Protein AF-A0A7X8A7K7-F1 (afdb_monomer)

Solvent-accessible surface area (backbone atoms only — not comparable to full-atom values): 3815 Å² total; per-residue (Å²): 93,55,57,59,47,56,50,44,54,52,47,35,73,74,38,63,90,50,33,70,64,43,52,54,49,43,52,60,40,58,71,66,35,46,39,58,65,57,30,46,76,71,74,40,51,75,72,36,78,43,69,47,81,57,104,74,67,44,76,29,55,38,63,51,44,131

Structure (mmCIF, N/CA/C/O backbone):
data_AF-A0A7X8A7K7-F1
#
_entry.id   AF-A0A7X8A7K7-F1
#
loop_
_atom_site.group_PDB
_atom_site.id
_atom_site.type_symbol
_atom_site.label_atom_id
_atom_site.label_alt_id
_atom_site.label_comp_id
_atom_site.label_asym_id
_atom_site.label_entity_id
_atom_site.label_seq_id
_atom_site.pdbx_PDB_ins_code
_atom_site.Cartn_x
_atom_site.Cartn_y
_atom_site.Cartn_z
_atom_site.occupancy
_atom_site.B_iso_or_equiv
_atom_site.auth_seq_id
_atom_site.auth_comp_id
_atom_site.auth_asym_id
_atom_site.auth_atom_id
_atom_site.pdbx_PDB_model_num
ATOM 1 N N . PHE A 1 1 ? -8.121 -3.746 -4.407 1.00 78.06 1 PHE A N 1
ATOM 2 C CA . PHE A 1 1 ? -7.344 -2.489 -4.454 1.00 78.06 1 PHE A CA 1
ATOM 3 C C . PHE A 1 1 ? -5.963 -2.654 -3.830 1.00 78.06 1 PHE A C 1
ATOM 5 O O . PHE A 1 1 ? -4.993 -2.482 -4.551 1.00 78.06 1 PHE A O 1
ATOM 12 N N . TRP A 1 2 ? -5.849 -3.062 -2.560 1.00 84.00 2 TRP A N 1
ATOM 13 C CA . TRP A 1 2 ? -4.547 -3.170 -1.877 1.00 84.00 2 TRP A CA 1
ATOM 14 C C . TRP A 1 2 ? -3.559 -4.151 -2.524 1.00 84.00 2 TRP A C 1
ATOM 16 O O . TRP A 1 2 ? -2.478 -3.729 -2.919 1.00 84.00 2 TRP A O 1
ATOM 26 N N . VAL A 1 3 ? -3.965 -5.404 -2.769 1.00 84.12 3 VAL A N 1
ATOM 27 C CA . VAL A 1 3 ? -3.109 -6.398 -3.456 1.00 84.12 3 VAL A CA 1
ATOM 28 C C . VAL A 1 3 ? -2.651 -5.912 -4.830 1.00 84.12 3 VAL A C 1
ATOM 30 O O . VAL A 1 3 ? -1.499 -6.099 -5.191 1.00 84.12 3 VAL A O 1
ATOM 33 N N . ALA A 1 4 ? -3.537 -5.265 -5.593 1.00 84.81 4 ALA A N 1
ATOM 34 C CA . ALA A 1 4 ? -3.193 -4.762 -6.921 1.00 84.81 4 ALA A CA 1
ATOM 35 C C . ALA A 1 4 ? -2.083 -3.705 -6.847 1.00 84.81 4 ALA A C 1
ATOM 37 O O . ALA A 1 4 ? -1.168 -3.733 -7.657 1.00 84.81 4 ALA A O 1
ATOM 38 N N . VAL A 1 5 ? -2.130 -2.810 -5.857 1.00 86.25 5 VAL A N 1
ATOM 39 C CA . VAL A 1 5 ? -1.080 -1.806 -5.636 1.00 86.25 5 VAL A CA 1
ATOM 40 C C . VAL A 1 5 ? 0.237 -2.458 -5.213 1.00 86.25 5 VAL A C 1
ATOM 42 O O . VAL A 1 5 ? 1.276 -2.106 -5.763 1.00 86.25 5 VAL A O 1
ATOM 45 N N . ASP A 1 6 ? 0.208 -3.430 -4.299 1.00 85.75 6 ASP A N 1
ATOM 46 C CA . ASP A 1 6 ? 1.415 -4.165 -3.895 1.00 85.75 6 ASP A CA 1
ATOM 47 C C . ASP A 1 6 ? 2.059 -4.909 -5.080 1.00 85.75 6 ASP A C 1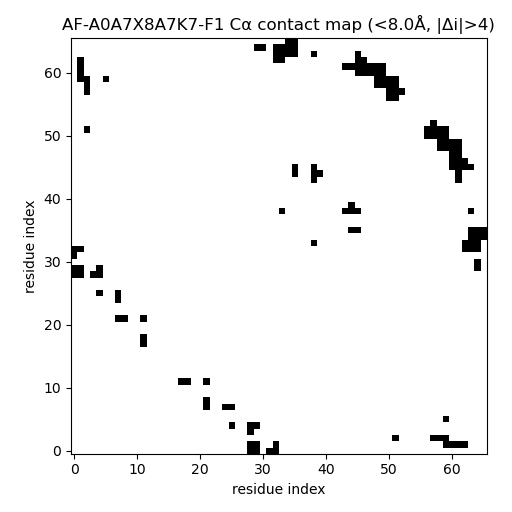
ATOM 49 O O . ASP A 1 6 ? 3.269 -4.816 -5.288 1.00 85.75 6 ASP A O 1
ATOM 53 N N . GLU A 1 7 ? 1.259 -5.586 -5.907 1.00 86.00 7 GLU A N 1
ATOM 54 C CA . GLU A 1 7 ? 1.746 -6.285 -7.102 1.00 86.00 7 GLU A CA 1
ATOM 55 C C . GLU A 1 7 ? 2.246 -5.319 -8.182 1.00 86.00 7 GLU A C 1
ATOM 57 O O . GLU A 1 7 ? 3.270 -5.580 -8.805 1.00 86.00 7 GLU A O 1
ATOM 62 N N . LEU A 1 8 ? 1.594 -4.169 -8.374 1.00 87.94 8 LEU A N 1
ATOM 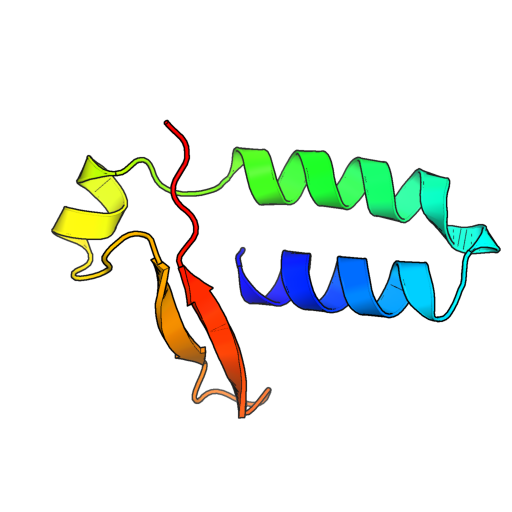63 C CA . LEU A 1 8 ? 2.065 -3.128 -9.291 1.00 87.94 8 LEU A CA 1
ATOM 64 C C . LEU A 1 8 ? 3.417 -2.556 -8.848 1.00 87.94 8 LEU A C 1
ATOM 66 O O . LEU A 1 8 ? 4.303 -2.368 -9.678 1.00 87.94 8 LEU A O 1
ATOM 70 N N . ILE A 1 9 ? 3.618 -2.327 -7.548 1.00 87.56 9 ILE A N 1
ATOM 71 C CA . ILE A 1 9 ? 4.914 -1.880 -7.015 1.00 87.56 9 ILE A CA 1
ATOM 72 C C . ILE A 1 9 ? 5.988 -2.948 -7.255 1.00 87.56 9 ILE A C 1
ATOM 74 O O . ILE A 1 9 ? 7.084 -2.616 -7.711 1.00 87.56 9 ILE A O 1
ATOM 78 N N . LYS A 1 10 ? 5.681 -4.230 -7.010 1.00 87.88 10 LYS A N 1
ATOM 79 C CA . LYS A 1 10 ? 6.601 -5.337 -7.327 1.00 87.88 10 LYS A CA 1
ATOM 80 C C . LYS A 1 10 ? 6.922 -5.390 -8.822 1.00 87.88 10 LYS A C 1
ATOM 82 O O . LYS A 1 10 ? 8.093 -5.476 -9.179 1.00 87.88 10 LYS A O 1
ATOM 87 N N . ALA A 1 11 ? 5.912 -5.281 -9.682 1.00 87.31 11 ALA A N 1
ATOM 88 C CA . ALA A 1 11 ? 6.075 -5.284 -11.131 1.00 87.31 11 ALA A CA 1
ATOM 89 C C . ALA A 1 11 ? 6.937 -4.109 -11.610 1.00 87.31 11 ALA A C 1
ATOM 91 O O . ALA A 1 11 ? 7.808 -4.307 -12.444 1.00 87.31 11 ALA A O 1
ATOM 92 N N . LYS A 1 12 ? 6.772 -2.913 -11.032 1.00 88.06 12 LYS A N 1
ATOM 93 C CA . LYS A 1 12 ? 7.599 -1.736 -11.346 1.00 88.06 12 LYS A CA 1
ATOM 94 C C . LYS A 1 12 ? 9.065 -1.935 -10.970 1.00 88.06 12 LYS A C 1
ATOM 96 O O . LYS A 1 12 ? 9.947 -1.469 -11.682 1.00 88.06 12 LYS A O 1
ATOM 101 N N . ASN A 1 13 ? 9.321 -2.605 -9.848 1.00 87.56 13 ASN A N 1
ATOM 102 C CA . ASN A 1 13 ? 10.681 -2.933 -9.426 1.00 87.56 13 ASN A CA 1
ATOM 103 C C . ASN A 1 13 ? 11.311 -4.022 -10.309 1.00 87.56 13 ASN A C 1
ATOM 105 O O . ASN A 1 13 ? 12.525 -4.025 -10.487 1.00 87.56 13 ASN A O 1
ATOM 109 N N . ALA A 1 14 ? 10.500 -4.935 -10.850 1.00 91.12 14 ALA A N 1
ATOM 110 C CA . ALA A 1 14 ? 10.953 -5.984 -11.759 1.00 91.12 14 ALA A CA 1
ATOM 111 C C . ALA A 1 14 ? 11.170 -5.477 -13.197 1.00 91.12 14 ALA A C 1
ATOM 113 O O . ALA A 1 14 ? 12.139 -5.879 -13.836 1.00 91.12 14 ALA A O 1
ATOM 114 N N . ASP A 1 15 ? 10.298 -4.592 -13.690 1.00 87.88 15 ASP A N 1
ATOM 115 C CA . ASP A 1 15 ? 10.371 -3.988 -15.022 1.00 87.88 15 ASP A CA 1
ATOM 116 C C . ASP A 1 15 ? 10.202 -2.454 -14.962 1.00 87.88 15 ASP A C 1
ATOM 118 O O 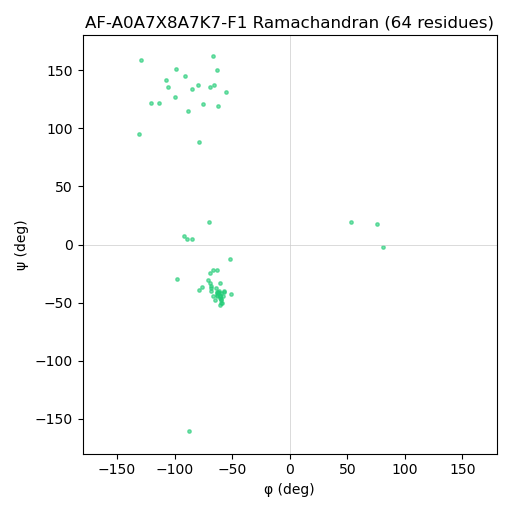. ASP A 1 15 ? 9.082 -1.924 -14.982 1.00 87.88 15 ASP A O 1
ATOM 122 N N . PRO A 1 16 ? 11.321 -1.710 -14.930 1.00 87.00 16 PRO A N 1
ATOM 123 C CA . PRO A 1 16 ? 11.304 -0.253 -14.943 1.00 87.00 16 PRO A CA 1
ATOM 124 C C . PRO A 1 16 ? 10.783 0.338 -16.258 1.00 87.00 16 PRO A C 1
ATOM 126 O O . PRO A 1 16 ? 10.345 1.488 -16.268 1.00 87.00 16 PRO A O 1
ATOM 129 N N . SER A 1 17 ? 10.811 -0.403 -17.373 1.00 91.38 17 SER A N 1
ATOM 130 C CA . SER A 1 17 ? 10.352 0.106 -18.673 1.00 91.38 17 SER A CA 1
ATOM 131 C C . SER A 1 17 ? 8.838 0.318 -18.715 1.00 91.38 17 SER A C 1
ATOM 133 O O . SER A 1 17 ? 8.355 1.171 -19.457 1.00 91.38 17 SER A O 1
ATOM 135 N N . ALA A 1 18 ? 8.084 -0.392 -17.873 1.00 89.00 18 ALA A N 1
ATOM 136 C CA . ALA A 1 18 ? 6.646 -0.208 -17.703 1.00 89.00 18 ALA A CA 1
ATOM 137 C C . ALA A 1 18 ? 6.275 0.838 -16.629 1.00 89.00 18 ALA A C 1
ATOM 139 O O . ALA A 1 18 ? 5.088 1.017 -16.334 1.00 89.00 18 ALA A O 1
ATOM 140 N N . ALA A 1 19 ? 7.251 1.540 -16.036 1.00 89.88 19 ALA A N 1
ATOM 141 C CA . ALA A 1 19 ? 7.034 2.399 -14.872 1.00 89.88 19 ALA A CA 1
ATOM 142 C C . ALA A 1 19 ? 5.980 3.497 -15.088 1.00 89.88 19 ALA A C 1
ATOM 144 O O . ALA A 1 19 ? 5.180 3.727 -14.183 1.00 89.88 19 ALA A O 1
ATOM 145 N N . ASP A 1 20 ? 5.930 4.137 -16.260 1.00 90.81 20 ASP A N 1
ATOM 146 C CA . ASP A 1 20 ? 4.930 5.169 -16.582 1.00 90.81 20 ASP A CA 1
ATOM 147 C C . ASP A 1 20 ? 3.498 4.637 -16.479 1.00 90.81 20 ASP A C 1
ATOM 149 O O . ASP A 1 20 ? 2.656 5.190 -15.769 1.00 90.81 20 ASP A O 1
ATOM 153 N N . LYS A 1 21 ? 3.236 3.495 -17.121 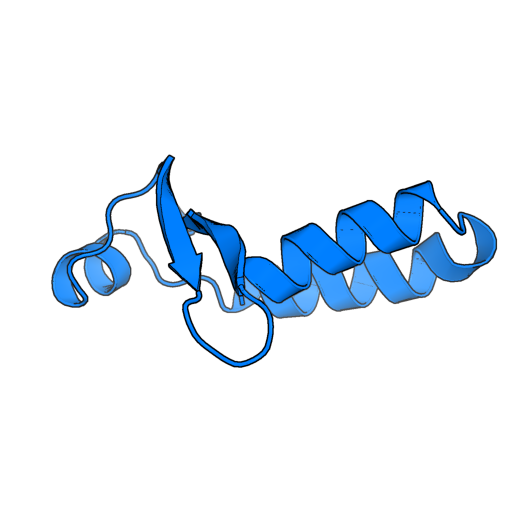1.00 89.75 21 LYS A N 1
ATOM 154 C CA . LYS A 1 21 ? 1.914 2.863 -17.104 1.00 89.75 21 LYS A CA 1
ATOM 155 C C . LYS A 1 21 ? 1.557 2.329 -15.721 1.00 89.75 21 LYS A C 1
ATOM 157 O O . LYS A 1 21 ? 0.402 2.393 -15.309 1.00 89.75 21 LYS A O 1
ATOM 162 N N . ILE A 1 22 ? 2.545 1.819 -14.988 1.00 91.00 22 ILE A N 1
ATOM 163 C CA . ILE A 1 22 ? 2.337 1.352 -13.619 1.00 91.00 22 ILE A CA 1
ATOM 164 C C . ILE A 1 22 ? 2.027 2.524 -12.679 1.00 91.00 22 ILE A C 1
ATOM 166 O O . ILE A 1 22 ? 1.146 2.389 -11.835 1.00 91.00 22 ILE A O 1
ATOM 170 N N . ASN A 1 23 ? 2.686 3.675 -12.829 1.00 90.06 23 ASN A N 1
ATOM 171 C CA . ASN A 1 23 ? 2.395 4.869 -12.031 1.00 90.06 23 ASN A CA 1
ATOM 172 C C . ASN A 1 23 ? 0.959 5.368 -12.248 1.00 90.06 23 ASN A C 1
ATOM 174 O O . ASN A 1 23 ? 0.285 5.701 -11.273 1.00 90.06 23 ASN A O 1
ATOM 178 N N . ASP A 1 24 ? 0.474 5.362 -13.492 1.00 91.44 24 ASP A N 1
ATOM 179 C CA . ASP A 1 24 ? -0.920 5.699 -13.802 1.00 91.44 24 ASP A CA 1
ATOM 180 C C . ASP A 1 24 ? -1.900 4.748 -13.092 1.00 91.44 24 ASP A C 1
ATOM 182 O O . ASP A 1 24 ? -2.779 5.183 -12.342 1.00 91.44 24 ASP A O 1
ATOM 186 N N . LEU A 1 25 ? -1.681 3.435 -13.226 1.00 89.75 25 LEU A N 1
ATOM 187 C CA . LEU A 1 25 ? -2.493 2.426 -12.546 1.00 89.75 25 LEU A CA 1
ATOM 188 C C . LEU A 1 25 ? -2.433 2.584 -11.020 1.00 89.75 25 LEU A C 1
ATOM 190 O O . LEU A 1 25 ? -3.465 2.496 -10.355 1.00 89.75 25 LEU A O 1
ATOM 194 N N . LEU A 1 26 ? -1.256 2.853 -10.452 1.00 89.31 26 LEU A N 1
ATOM 195 C CA . LEU A 1 26 ? -1.089 3.094 -9.018 1.00 89.31 26 LEU A CA 1
ATOM 196 C C . LEU A 1 26 ? -1.954 4.263 -8.545 1.00 89.31 26 LEU A C 1
ATOM 198 O O . LEU A 1 26 ? -2.632 4.124 -7.526 1.00 89.31 26 LEU A O 1
ATOM 202 N N . GLY A 1 27 ? -1.988 5.370 -9.289 1.00 88.19 27 GLY A N 1
ATOM 203 C CA . GLY A 1 27 ? -2.872 6.504 -9.010 1.00 88.19 27 GLY A CA 1
ATOM 204 C C . GLY A 1 27 ? -4.350 6.107 -9.032 1.00 88.19 27 GLY A C 1
ATOM 205 O O . GLY A 1 27 ? -5.085 6.376 -8.083 1.00 88.19 27 GLY A O 1
ATOM 206 N N . GLN A 1 28 ? -4.778 5.377 -10.065 1.00 88.31 28 GLN A N 1
ATOM 207 C CA . GLN A 1 28 ? -6.167 4.920 -10.185 1.00 88.31 28 GLN A CA 1
ATOM 208 C C . GLN A 1 28 ? -6.589 3.970 -9.051 1.00 88.31 28 GLN A C 1
ATOM 210 O O . GLN A 1 28 ? -7.692 4.089 -8.512 1.00 88.31 28 GLN A O 1
ATOM 215 N N . TYR A 1 29 ? -5.736 3.011 -8.680 1.00 87.31 29 TYR A N 1
ATOM 216 C CA . TYR A 1 29 ? -6.060 2.029 -7.643 1.00 87.31 29 TYR A CA 1
ATOM 217 C C . TYR A 1 29 ? -5.977 2.609 -6.230 1.00 87.31 29 TYR A C 1
ATOM 219 O O . TYR A 1 29 ? -6.810 2.250 -5.397 1.00 87.31 29 TYR A O 1
ATOM 227 N N . SER A 1 30 ? -5.020 3.503 -5.963 1.00 84.50 30 SER A N 1
ATOM 228 C CA . SER A 1 30 ? -4.908 4.197 -4.673 1.00 84.50 30 SER A CA 1
ATOM 229 C C . SER A 1 30 ? -6.047 5.194 -4.444 1.00 84.50 30 SER A C 1
ATOM 231 O O . SER A 1 30 ? -6.542 5.296 -3.326 1.00 84.50 30 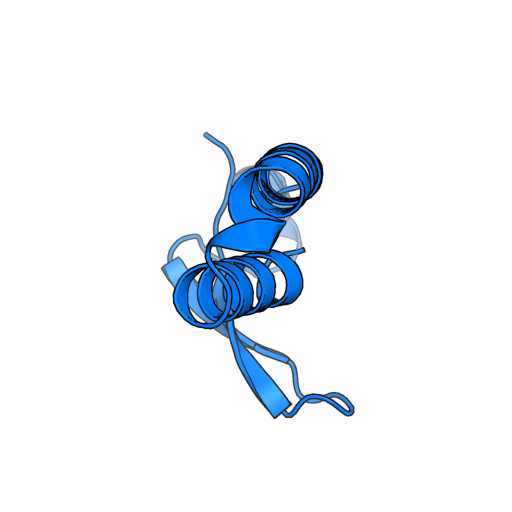SER A O 1
ATOM 233 N N . ALA A 1 31 ? -6.558 5.844 -5.496 1.00 85.38 31 ALA A N 1
ATOM 234 C CA . ALA A 1 31 ? -7.735 6.713 -5.402 1.00 85.38 31 ALA A CA 1
ATOM 235 C C . ALA A 1 31 ? -9.021 5.970 -4.993 1.00 85.38 31 ALA A C 1
ATOM 237 O O . ALA A 1 31 ? -9.960 6.584 -4.490 1.00 85.38 31 ALA A O 1
ATOM 238 N N . ARG A 1 32 ? -9.067 4.648 -5.201 1.00 86.62 32 ARG A N 1
ATOM 239 C CA . ARG A 1 32 ? -10.179 3.769 -4.805 1.00 86.62 32 ARG A CA 1
ATOM 240 C C . ARG A 1 32 ? -9.999 3.153 -3.417 1.00 86.62 32 ARG A C 1
ATOM 242 O O . ARG A 1 32 ? -10.752 2.249 -3.057 1.00 86.62 32 ARG A O 1
ATOM 249 N N . PHE A 1 33 ? -8.984 3.566 -2.658 1.00 86.75 33 PHE A N 1
ATOM 250 C CA . PHE A 1 33 ? -8.846 3.110 -1.280 1.00 86.75 33 PHE A CA 1
ATOM 251 C C . PHE A 1 33 ? -10.010 3.631 -0.436 1.00 86.75 33 PHE A C 1
ATOM 253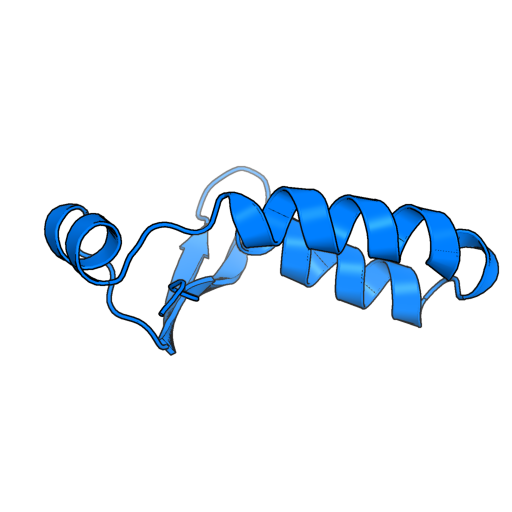 O O . PHE A 1 33 ? -10.380 4.799 -0.579 1.00 86.75 33 PHE A O 1
ATOM 260 N N . PRO A 1 34 ? -10.586 2.777 0.430 1.00 84.75 34 PRO A N 1
ATOM 261 C CA . PRO A 1 34 ? -11.641 3.213 1.325 1.00 84.75 34 PRO A CA 1
ATOM 262 C C . PRO A 1 34 ? -11.102 4.271 2.289 1.00 84.75 34 PRO A C 1
ATOM 264 O O . PRO A 1 34 ? -9.919 4.276 2.657 1.00 84.75 34 PRO A O 1
ATOM 267 N N . ASN A 1 35 ? -11.993 5.160 2.711 1.00 87.00 35 ASN A N 1
ATOM 268 C CA . ASN A 1 35 ? -11.710 6.117 3.776 1.00 87.00 35 ASN A CA 1
ATOM 269 C C . ASN A 1 35 ? -11.532 5.352 5.093 1.00 87.00 35 ASN A C 1
ATOM 271 O O . ASN A 1 35 ? -12.011 4.223 5.225 1.00 87.00 35 ASN A O 1
ATOM 275 N N . THR A 1 36 ? -10.917 5.977 6.095 1.00 83.38 36 THR A N 1
ATOM 276 C CA . THR A 1 36 ? -10.773 5.380 7.433 1.00 83.38 36 THR A CA 1
ATOM 277 C C . THR A 1 36 ? -12.104 4.869 7.992 1.00 83.38 36 THR A C 1
ATOM 279 O O . THR A 1 36 ? -12.165 3.755 8.504 1.00 83.38 36 THR A O 1
ATOM 282 N N . GLU A 1 37 ? -13.183 5.642 7.835 1.00 84.00 37 GLU A N 1
ATOM 283 C CA . GLU A 1 37 ? -14.527 5.246 8.271 1.00 84.00 37 GLU A CA 1
ATOM 284 C C . GLU A 1 37 ? -15.048 4.029 7.502 1.00 84.00 37 GLU A C 1
ATOM 286 O O . GLU A 1 37 ? -15.497 3.067 8.114 1.00 84.00 37 GLU A O 1
ATOM 291 N N . GLU A 1 38 ? -14.949 4.020 6.170 1.00 84.19 38 GLU A N 1
ATOM 292 C CA . GLU A 1 38 ? -15.400 2.889 5.349 1.00 84.19 38 GLU A CA 1
ATOM 293 C C . GLU A 1 38 ? -14.608 1.617 5.651 1.00 84.19 38 GLU A C 1
ATOM 295 O O . GLU A 1 38 ? -15.191 0.540 5.759 1.00 84.19 38 GLU A O 1
ATOM 300 N N . ALA A 1 39 ? -13.290 1.726 5.823 1.00 84.56 39 ALA A N 1
ATOM 301 C CA . ALA A 1 39 ? -12.462 0.603 6.235 1.00 84.56 39 ALA A CA 1
ATOM 302 C C . ALA A 1 39 ? -12.920 0.071 7.598 1.00 84.56 39 ALA A C 1
ATOM 304 O O . ALA A 1 39 ? -13.169 -1.128 7.719 1.00 84.56 39 ALA A O 1
ATOM 305 N N . PHE A 1 40 ? -13.143 0.962 8.569 1.00 84.25 40 PHE A N 1
ATOM 306 C CA . PHE A 1 40 ? -13.626 0.607 9.900 1.00 84.25 40 PHE A CA 1
ATOM 307 C C . PHE A 1 40 ? -15.001 -0.079 9.864 1.00 84.25 40 PHE A C 1
ATOM 309 O O . PHE A 1 40 ? -15.174 -1.125 10.487 1.00 84.25 40 PHE A O 1
ATOM 316 N N . PHE A 1 41 ? -15.954 0.435 9.077 1.00 85.00 41 PHE A N 1
ATOM 317 C CA . PHE A 1 41 ? -17.266 -0.196 8.874 1.00 85.00 41 PHE A CA 1
ATOM 318 C C . PHE A 1 41 ? -17.163 -1.598 8.264 1.00 85.00 41 PHE A C 1
ATOM 320 O O . PHE A 1 41 ? -17.967 -2.470 8.581 1.00 85.00 41 PHE A O 1
ATOM 327 N N . ASN A 1 42 ? -16.162 -1.831 7.416 1.00 82.00 42 ASN A N 1
ATOM 328 C CA . ASN A 1 42 ? -15.878 -3.140 6.835 1.00 82.00 42 ASN A CA 1
ATOM 329 C C . ASN A 1 42 ? -15.012 -4.036 7.747 1.00 82.00 42 ASN A C 1
ATOM 331 O O . ASN A 1 42 ? -14.630 -5.131 7.337 1.00 82.00 42 ASN A O 1
ATOM 335 N N . GLY A 1 43 ? -14.702 -3.599 8.974 1.00 82.88 43 GLY A N 1
ATOM 336 C CA . GLY A 1 43 ? -13.889 -4.351 9.934 1.00 82.88 43 GLY A CA 1
ATOM 337 C C . GLY A 1 43 ? -12.387 -4.344 9.632 1.00 82.88 43 GLY A C 1
ATOM 338 O O . GLY A 1 43 ? -11.654 -5.188 10.147 1.00 82.88 43 GLY A O 1
ATOM 339 N N . TYR A 1 44 ? -11.921 -3.412 8.800 1.00 83.88 44 TYR A N 1
ATOM 340 C CA . TYR A 1 44 ? -10.516 -3.236 8.448 1.00 83.88 44 TYR A CA 1
ATOM 341 C C . TYR A 1 44 ? -9.931 -2.001 9.135 1.00 83.88 44 TYR A C 1
ATOM 343 O O . TYR A 1 44 ? -10.524 -0.925 9.128 1.00 83.88 44 TYR A O 1
ATOM 351 N N . THR A 1 45 ? -8.727 -2.140 9.686 1.00 83.50 45 THR A N 1
ATOM 352 C CA . THR A 1 45 ? -7.984 -1.030 10.301 1.00 83.50 45 THR A CA 1
ATOM 353 C C . THR A 1 45 ? -6.808 -0.626 9.416 1.00 83.50 45 THR A C 1
ATOM 355 O O . THR A 1 45 ? -6.147 -1.488 8.839 1.00 83.50 45 THR A O 1
ATOM 358 N N . ASP A 1 46 ? -6.519 0.672 9.307 1.00 81.81 46 ASP A N 1
ATOM 359 C CA . ASP A 1 46 ? -5.311 1.148 8.622 1.00 81.81 46 ASP A CA 1
ATOM 360 C C . ASP A 1 46 ? -4.049 0.508 9.227 1.00 81.81 46 ASP A C 1
ATOM 362 O O . ASP A 1 46 ? -3.899 0.437 10.447 1.00 81.81 46 ASP A O 1
ATOM 366 N N . GLY A 1 47 ? -3.168 -0.020 8.376 1.00 82.31 47 GLY A N 1
ATOM 367 C CA . GLY A 1 47 ? -1.970 -0.747 8.800 1.00 82.31 47 GLY A CA 1
ATOM 368 C C . GLY A 1 47 ? -2.205 -2.211 9.190 1.00 82.31 47 GLY A C 1
ATOM 369 O O . GLY A 1 47 ? -1.243 -2.921 9.481 1.00 82.31 47 GLY A O 1
ATOM 370 N N . GLN A 1 48 ? -3.445 -2.704 9.159 1.00 84.06 48 GLN A N 1
ATOM 371 C CA . GLN A 1 4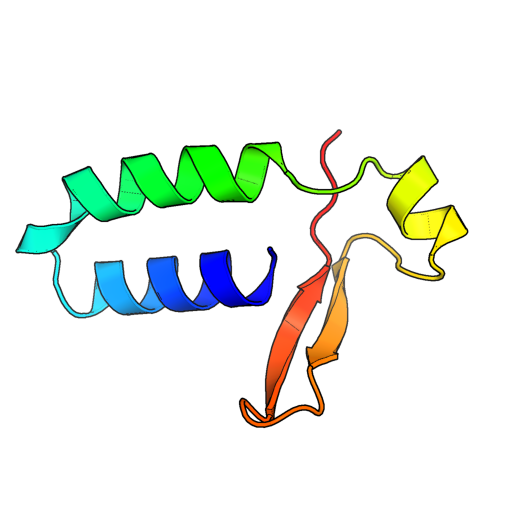8 ? -3.736 -4.117 9.390 1.00 84.06 48 GLN A CA 1
ATOM 372 C C . GLN A 1 48 ? -3.231 -4.978 8.228 1.00 84.06 48 GLN A C 1
ATOM 374 O O . GLN A 1 48 ? -3.469 -4.681 7.055 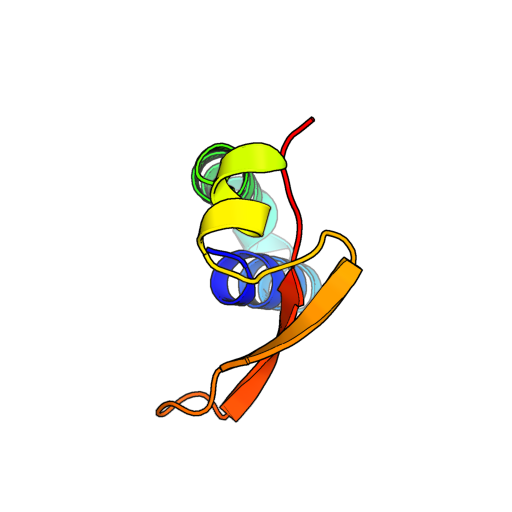1.00 84.06 48 GLN A O 1
ATOM 379 N N . THR A 1 49 ? -2.582 -6.096 8.548 1.00 82.75 49 THR A N 1
ATOM 380 C CA . THR A 1 49 ? -2.269 -7.127 7.555 1.00 82.75 49 THR A CA 1
ATOM 381 C C . THR A 1 49 ? -3.537 -7.904 7.225 1.00 82.75 49 THR A C 1
ATOM 383 O O . THR A 1 49 ? -4.144 -8.523 8.099 1.00 82.75 49 THR A O 1
ATOM 386 N N . TYR A 1 50 ? -3.926 -7.889 5.956 1.00 81.88 50 TYR A N 1
ATOM 387 C CA . TYR A 1 50 ? -5.035 -8.670 5.434 1.00 81.88 50 TYR A CA 1
ATOM 388 C C . TYR A 1 50 ? -4.513 -9.727 4.464 1.00 81.88 50 TYR A C 1
ATOM 390 O O . TYR A 1 50 ? -3.867 -9.415 3.462 1.00 81.88 50 TYR A O 1
ATOM 398 N N . THR A 1 51 ? -4.794 -10.993 4.755 1.00 80.38 51 THR A N 1
ATOM 399 C CA . THR A 1 51 ? -4.485 -12.095 3.844 1.00 80.38 51 THR A CA 1
ATOM 400 C C . THR A 1 51 ? -5.658 -12.289 2.899 1.00 80.38 51 THR A C 1
ATOM 402 O O . THR A 1 51 ? -6.750 -12.678 3.312 1.00 80.38 51 THR A O 1
ATOM 405 N N . VAL A 1 52 ? -5.438 -12.040 1.608 1.00 77.44 52 VAL A N 1
ATOM 406 C CA . VAL A 1 52 ? -6.448 -12.313 0.585 1.00 77.44 52 VAL A CA 1
ATOM 407 C C . VAL A 1 52 ? -6.422 -13.807 0.285 1.00 77.44 52 VAL A C 1
ATOM 409 O O . VAL A 1 52 ? -5.717 -14.269 -0.609 1.00 77.44 52 VAL A O 1
ATOM 412 N N . GLY A 1 53 ? -7.208 -14.565 1.051 1.00 64.62 53 GLY A N 1
ATOM 413 C CA . GLY A 1 53 ? -7.289 -16.031 1.000 1.00 64.62 53 GLY A CA 1
ATOM 414 C C . GLY A 1 53 ? -7.956 -16.627 -0.247 1.00 64.62 53 GLY A C 1
ATOM 415 O O . GLY A 1 53 ? -8.403 -17.766 -0.207 1.00 64.62 53 GLY A O 1
ATOM 416 N N . CYS A 1 54 ? -8.065 -15.875 -1.345 1.00 64.56 54 CYS A N 1
ATOM 417 C CA . CYS A 1 54 ? -8.551 -16.409 -2.620 1.00 64.56 54 CYS A CA 1
ATOM 418 C C . CYS A 1 54 ? -7.384 -17.017 -3.432 1.00 64.56 54 CYS A C 1
ATOM 420 O O . CYS A 1 54 ? -6.320 -17.283 -2.880 1.00 64.56 54 CYS A O 1
ATOM 422 N N . TRP A 1 55 ? -7.550 -17.190 -4.748 1.00 61.47 55 TRP A N 1
ATOM 423 C CA . TRP A 1 55 ? -6.586 -17.802 -5.688 1.00 61.47 55 TRP A CA 1
ATOM 424 C C . TRP A 1 55 ? -5.149 -17.238 -5.661 1.00 61.47 55 TRP A C 1
ATOM 426 O O . TRP A 1 55 ? -4.242 -17.828 -6.238 1.00 61.47 55 TRP A O 1
ATOM 436 N N . ILE A 1 56 ? -4.951 -16.096 -5.005 1.00 66.19 56 ILE A N 1
ATOM 437 C CA . ILE A 1 56 ? -3.707 -15.331 -4.935 1.00 66.19 56 ILE A CA 1
ATOM 438 C C . ILE A 1 56 ? -2.908 -15.611 -3.651 1.00 66.19 56 ILE A C 1
ATOM 440 O O . ILE A 1 56 ? -1.684 -15.514 -3.678 1.00 66.19 56 ILE A O 1
ATOM 444 N N . GLY A 1 57 ? -3.559 -15.954 -2.530 1.00 71.38 57 GLY A N 1
ATOM 445 C CA . GLY A 1 57 ? -2.891 -16.277 -1.258 1.00 71.38 57 GLY A CA 1
ATOM 446 C C . GLY A 1 57 ? -1.892 -15.228 -0.736 1.00 71.38 57 GLY A C 1
ATOM 447 O O . GLY A 1 57 ? -1.014 -15.565 0.053 1.00 71.38 57 GLY A O 1
ATOM 448 N N . GLN A 1 58 ? -1.973 -13.975 -1.196 1.00 73.62 58 GLN A N 1
ATOM 449 C CA . GLN A 1 58 ? -1.023 -12.918 -0.845 1.00 73.62 58 GLN A CA 1
ATOM 450 C C . GLN A 1 58 ? -1.487 -12.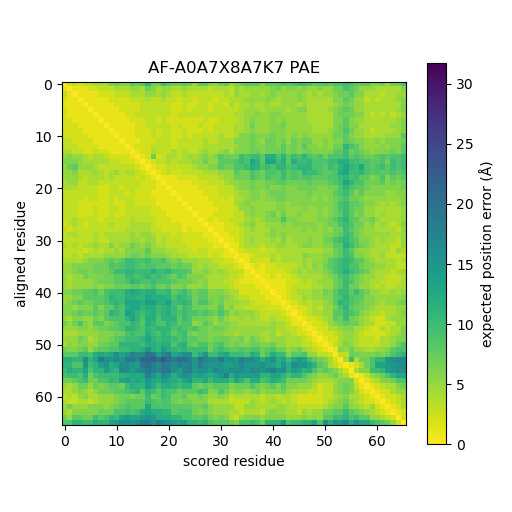141 0.387 1.00 73.62 58 GLN A C 1
ATOM 452 O O . GLN A 1 58 ? -2.675 -11.856 0.576 1.00 73.62 58 GLN A O 1
ATOM 457 N N . ASN A 1 59 ? -0.505 -11.731 1.182 1.00 81.25 59 ASN A N 1
ATOM 458 C CA . ASN A 1 59 ? -0.690 -10.780 2.267 1.00 81.25 59 ASN A CA 1
ATOM 459 C C . ASN A 1 59 ? -0.607 -9.367 1.692 1.00 81.25 59 ASN A C 1
ATOM 461 O O . ASN A 1 59 ? 0.310 -9.053 0.935 1.00 81.25 59 ASN A O 1
ATOM 465 N N . THR A 1 60 ? -1.542 -8.510 2.070 1.00 83.06 60 THR A N 1
ATOM 466 C CA . THR A 1 60 ? -1.498 -7.083 1.755 1.00 83.06 60 THR A CA 1
ATOM 467 C C . THR A 1 60 ? -1.710 -6.278 3.023 1.00 83.06 60 THR A C 1
ATOM 469 O O . THR A 1 60 ? -2.227 -6.782 4.020 1.00 83.06 60 THR A O 1
ATOM 472 N N . ILE A 1 61 ? -1.282 -5.025 2.994 1.00 85.75 61 ILE A N 1
ATOM 473 C CA . ILE A 1 61 ? -1.487 -4.096 4.097 1.00 85.75 61 ILE A CA 1
ATOM 474 C C . ILE A 1 61 ? -2.682 -3.225 3.731 1.00 85.75 61 ILE A C 1
ATOM 476 O O . ILE A 1 61 ? -2.720 -2.624 2.652 1.00 85.75 61 ILE A O 1
ATOM 480 N N . VAL A 1 62 ? -3.659 -3.173 4.634 1.00 84.69 62 VAL A N 1
ATOM 481 C CA . VAL A 1 62 ? -4.798 -2.265 4.543 1.00 84.69 62 VAL A CA 1
ATOM 482 C C . VAL A 1 62 ? -4.263 -0.840 4.599 1.00 84.69 62 VAL A C 1
ATOM 484 O O . VAL A 1 62 ? -3.619 -0.442 5.567 1.00 84.69 62 VAL A O 1
ATOM 487 N N . ARG A 1 63 ? -4.519 -0.083 3.534 1.00 84.94 63 ARG A N 1
ATOM 488 C CA . ARG A 1 63 ? -4.160 1.332 3.417 1.00 84.94 63 ARG A CA 1
ATOM 489 C C . ARG A 1 63 ? -5.427 2.135 3.195 1.00 84.94 63 ARG A C 1
ATOM 491 O O . ARG A 1 63 ? -6.154 1.887 2.232 1.00 84.94 63 ARG A O 1
ATOM 498 N N . THR A 1 64 ? -5.691 3.075 4.077 1.00 83.62 64 THR A N 1
ATOM 499 C CA . THR A 1 64 ? -6.843 3.970 3.970 1.00 83.62 64 THR A CA 1
ATOM 500 C C . THR A 1 64 ? -6.416 5.299 3.370 1.00 83.62 64 THR A C 1
ATOM 502 O O . THR A 1 64 ? -5.256 5.706 3.495 1.00 83.62 64 THR A O 1
ATOM 505 N N . ARG A 1 65 ? -7.334 5.977 2.674 1.00 79.44 65 ARG A N 1
ATOM 506 C CA . ARG A 1 65 ? -7.095 7.383 2.331 1.00 79.44 65 ARG A CA 1
ATOM 507 C C . ARG A 1 65 ? -7.420 8.247 3.552 1.00 79.44 65 ARG A C 1
ATOM 509 O O . ARG A 1 65 ? -8.423 7.995 4.223 1.00 79.44 65 ARG A O 1
ATOM 516 N N . LYS A 1 66 ? -6.563 9.233 3.819 1.00 64.62 66 LYS A N 1
ATOM 517 C CA . LYS A 1 66 ? -6.835 10.293 4.797 1.00 64.62 66 LYS A CA 1
ATOM 518 C C . LYS A 1 66 ? -7.750 11.354 4.208 1.00 64.62 66 LYS A C 1
ATOM 520 O O . LYS A 1 66 ? -7.647 11.589 2.983 1.00 64.62 66 LYS A O 1
#

Mean predicted aligned error: 5.8 Å

Foldseek 3Di:
DFVLLVVLVVVCVVDVVCVVVSVVVNVVVLVPQAAQVRCVVVVHHQQDWDQPPPPVRDIGGRHHDD

Nearest PDB structures (foldseek):
  6voj-assembly1_Z  TM=6.371E-01  e=4.557E+00  Spinacia oleracea
  6vy1-assembly1_a  TM=2.847E-01  e=9.848E+00  Methanocaldococcus jannaschii DSM 2661

Secondary structure (DSSP, 8-state):
-HHHHHHHHHHHHH-GGGHHHHHHHHHHHHTTPPBHHHHHHTT--TT-EEEETTTT-EEEE---B-

pLDDT: mean 83.64, std 6.74, range [61.47, 91.44]

Radius of gyration: 12.69 Å; Cα contacts (8 Å, |Δi|>4): 77; chains: 1; bounding box: 29×28×29 Å

Sequence (66 aa):
FWVAVDELIKAKNADPSAADKINDLLGQYSARFPNTEEAFFNGYTDGQTYTVGCWIGQNTIVRTRK